Protein AF-A0A396RS96-F1 (afdb_monomer_lite)

Secondary structure (DSSP, 8-state):
--S------SS------SS------SS-EEEEETTEEEEEETTEEEEESS---SS------------PPPP-PPPPPP-PPPPPPHHHHHHHHHHTT--SS--TTPPTT--GGG---SS-HHHHHTT-

Organism: NCBI:txid2078689

Sequence (128 aa):
LGQGQFIEAGQEIHLSSGMKVVLEAGSEITFKVGGSFVKLDPSGVTLVGPSVKINSGGSAGSGSGAAPKLPGDTAVAESDEAGGLLSFRLKEARKGSSPFVELCQKPKGGTPAQCPLADCPCRKASGV

pLDDT: mean 80.33, std 14.04, range [48.0, 98.25]

Radius of gyration: 38.84 Å; chains: 1; bounding box: 86×57×72 Å

Structure (mmCIF, N/CA/C/O backbone):
data_AF-A0A396RS96-F1
#
_entry.id   AF-A0A396RS96-F1
#
loop_
_atom_site.group_PDB
_atom_site.id
_atom_site.type_symbol
_atom_site.label_atom_id
_atom_site.label_alt_id
_atom_site.label_comp_id
_atom_site.label_asym_id
_atom_site.label_entity_id
_atom_site.label_seq_id
_atom_site.pdbx_PDB_ins_code
_atom_site.Cartn_x
_atom_site.Cartn_y
_atom_site.Cartn_z
_atom_site.occupancy
_atom_site.B_iso_or_equiv
_atom_site.auth_seq_id
_atom_site.auth_comp_id
_atom_site.auth_asym_id
_atom_site.auth_atom_id
_atom_site.pdbx_PDB_model_num
ATOM 1 N N . LEU A 1 1 ? 16.685 -13.538 1.413 1.00 51.41 1 LEU A N 1
ATOM 2 C CA . LEU A 1 1 ? 15.304 -13.048 1.630 1.00 51.41 1 LEU A CA 1
ATOM 3 C C . LEU A 1 1 ? 15.396 -11.556 1.925 1.00 51.41 1 LEU A C 1
ATOM 5 O O . LEU A 1 1 ? 16.270 -11.180 2.698 1.00 51.41 1 LEU A O 1
ATOM 9 N N . GLY A 1 2 ? 14.615 -10.720 1.236 1.00 72.12 2 GLY A N 1
ATOM 10 C CA . GLY A 1 2 ? 14.683 -9.260 1.381 1.00 72.12 2 GLY A CA 1
ATOM 11 C C . GLY A 1 2 ? 14.142 -8.805 2.736 1.00 72.12 2 GLY A C 1
ATOM 12 O O . GLY A 1 2 ? 13.126 -9.321 3.186 1.00 72.12 2 GLY A O 1
ATOM 13 N N . GLN A 1 3 ? 14.831 -7.864 3.385 1.00 84.94 3 GLN A N 1
ATOM 14 C CA . GLN A 1 3 ? 14.446 -7.336 4.702 1.00 84.94 3 GLN A CA 1
ATOM 15 C C . GLN A 1 3 ? 13.296 -6.313 4.633 1.00 84.94 3 GLN A C 1
ATOM 17 O O . GLN A 1 3 ? 12.703 -5.997 5.657 1.00 84.94 3 GLN A O 1
ATOM 22 N N . GLY A 1 4 ? 12.965 -5.802 3.442 1.00 87.06 4 GLY A N 1
ATOM 23 C CA . GLY A 1 4 ? 11.872 -4.852 3.249 1.00 87.06 4 GLY A CA 1
ATOM 24 C C . GLY A 1 4 ? 11.728 -4.401 1.797 1.00 87.06 4 GLY A C 1
ATOM 25 O O . GLY A 1 4 ? 12.638 -4.579 0.985 1.00 87.06 4 GLY A O 1
ATOM 26 N N . GLN A 1 5 ? 10.575 -3.810 1.493 1.00 90.94 5 GLN A N 1
ATOM 27 C CA . GLN A 1 5 ? 10.306 -3.093 0.252 1.00 90.94 5 GLN A CA 1
ATOM 28 C C . GLN A 1 5 ? 9.986 -1.643 0.611 1.00 90.94 5 GLN A C 1
ATOM 30 O O . GLN A 1 5 ? 9.067 -1.383 1.384 1.00 90.94 5 GLN A O 1
ATOM 35 N N . PHE A 1 6 ? 10.746 -0.710 0.046 1.00 91.62 6 PHE A N 1
ATOM 36 C CA . PHE A 1 6 ? 10.574 0.722 0.263 1.00 91.62 6 PHE A CA 1
ATOM 37 C C . PHE A 1 6 ? 10.196 1.362 -1.068 1.00 91.62 6 PHE A C 1
ATOM 39 O O . PHE A 1 6 ? 10.860 1.128 -2.077 1.00 91.62 6 PHE A O 1
ATOM 46 N N . ILE A 1 7 ? 9.108 2.128 -1.074 1.00 92.50 7 ILE A N 1
ATOM 47 C CA . ILE A 1 7 ? 8.635 2.860 -2.248 1.00 92.50 7 ILE A CA 1
ATOM 48 C C . ILE A 1 7 ? 8.478 4.319 -1.833 1.00 92.50 7 ILE A C 1
ATOM 50 O O . ILE A 1 7 ? 7.694 4.629 -0.940 1.00 92.50 7 ILE A O 1
ATOM 54 N N . GLU A 1 8 ? 9.219 5.199 -2.494 1.00 92.62 8 GLU A N 1
ATOM 55 C CA . GLU A 1 8 ? 9.113 6.648 -2.354 1.00 92.62 8 GLU A CA 1
ATOM 56 C C . GLU A 1 8 ? 8.747 7.232 -3.720 1.00 92.62 8 GLU A C 1
ATOM 58 O O . GLU A 1 8 ? 9.369 6.899 -4.730 1.00 92.62 8 GLU A O 1
ATOM 63 N N . ALA A 1 9 ? 7.719 8.080 -3.766 1.00 90.88 9 ALA A N 1
ATOM 64 C CA . ALA A 1 9 ? 7.302 8.767 -4.982 1.00 90.88 9 ALA A CA 1
ATOM 65 C C . ALA A 1 9 ? 7.243 10.272 -4.729 1.00 90.88 9 ALA A C 1
ATOM 67 O O . ALA A 1 9 ? 6.689 10.714 -3.728 1.00 90.88 9 ALA A O 1
ATOM 68 N N . GLY A 1 10 ? 7.771 11.062 -5.666 1.00 92.12 10 GLY A N 1
ATOM 69 C CA . GLY A 1 10 ? 7.799 12.521 -5.533 1.00 92.12 10 GLY A CA 1
ATOM 70 C C . GLY A 1 10 ? 6.439 13.204 -5.705 1.00 92.12 10 GLY A C 1
ATOM 71 O O . GLY A 1 10 ? 6.290 14.354 -5.308 1.00 92.12 10 GLY A O 1
ATOM 72 N N . GLN A 1 11 ? 5.458 12.523 -6.305 1.00 90.88 11 GLN A N 1
ATOM 73 C CA . GLN A 1 11 ? 4.127 13.088 -6.560 1.00 90.88 11 GLN A CA 1
ATOM 74 C C . GLN A 1 11 ? 3.016 12.156 -6.079 1.00 90.88 11 GLN A C 1
ATOM 76 O O . GLN A 1 11 ? 2.206 12.548 -5.245 1.00 90.88 11 GLN A O 1
ATOM 81 N N . GLU A 1 12 ? 2.974 10.922 -6.585 1.00 90.75 12 GLU A N 1
ATOM 82 C CA . GLU A 1 12 ? 1.848 10.021 -6.345 1.00 90.75 12 GLU A CA 1
ATOM 83 C C . GLU A 1 12 ? 2.275 8.547 -6.391 1.00 90.75 12 GLU A C 1
ATOM 85 O O . GLU A 1 12 ? 3.078 8.148 -7.234 1.00 90.75 12 GLU A O 1
ATOM 90 N N . ILE A 1 13 ? 1.679 7.730 -5.516 1.00 91.00 13 ILE A N 1
ATOM 91 C CA . ILE A 1 13 ? 1.588 6.274 -5.672 1.00 91.00 13 ILE A CA 1
ATOM 92 C C . ILE A 1 13 ? 0.103 5.939 -5.824 1.00 91.00 13 ILE A C 1
ATOM 94 O O . ILE A 1 13 ? -0.648 6.018 -4.853 1.00 91.00 13 ILE A O 1
ATOM 98 N N . HIS A 1 14 ? -0.326 5.553 -7.026 1.00 91.12 14 HIS A N 1
ATOM 99 C CA . HIS A 1 14 ? -1.704 5.128 -7.270 1.00 91.12 14 HIS A CA 1
ATOM 100 C C . HIS A 1 14 ? -1.806 3.598 -7.268 1.00 91.12 14 HIS A C 1
ATOM 102 O O . HIS A 1 14 ? -1.401 2.936 -8.224 1.00 91.12 14 HIS A O 1
ATOM 108 N N . LEU A 1 15 ? -2.361 3.033 -6.191 1.00 90.62 15 LEU A N 1
ATOM 109 C CA . LEU A 1 15 ? -2.648 1.602 -6.078 1.00 90.62 15 LEU A CA 1
ATOM 110 C C . LEU A 1 15 ? -4.119 1.339 -6.419 1.00 90.62 15 LEU A C 1
ATOM 112 O O . LEU A 1 15 ? -5.010 1.682 -5.645 1.00 90.62 15 LEU A O 1
ATOM 116 N N . SER A 1 16 ? -4.366 0.711 -7.568 1.00 89.12 16 SER A N 1
ATOM 117 C CA . SER A 1 16 ? -5.708 0.372 -8.050 1.00 89.12 16 SER A CA 1
ATOM 118 C C . SER A 1 16 ? -5.790 -1.104 -8.443 1.00 89.12 16 SER A C 1
ATOM 120 O O . SER A 1 16 ? -4.821 -1.680 -8.935 1.00 89.12 16 SER A O 1
ATOM 122 N N . SER A 1 17 ? -6.948 -1.723 -8.208 1.00 89.19 17 SER A N 1
ATOM 123 C CA . SER A 1 17 ? -7.250 -3.109 -8.579 1.00 89.19 17 SER A CA 1
ATOM 124 C C . SER A 1 17 ? -8.632 -3.175 -9.207 1.00 89.19 17 SER A C 1
ATOM 126 O O . SER A 1 17 ? -9.567 -2.548 -8.715 1.00 89.19 17 SER A O 1
ATOM 128 N N . GLY A 1 18 ? -8.775 -3.973 -10.267 1.00 89.06 18 GLY A N 1
ATOM 129 C CA . GLY A 1 18 ? -10.059 -4.154 -10.945 1.00 89.06 18 GLY A CA 1
ATOM 130 C C . GLY A 1 18 ? -11.111 -4.888 -10.105 1.00 89.06 18 GLY A C 1
ATOM 131 O O . GLY A 1 18 ? -12.296 -4.763 -10.391 1.00 89.06 18 GLY A O 1
ATOM 132 N N . MET A 1 19 ? -10.704 -5.648 -9.078 1.00 93.88 19 MET A N 1
ATOM 133 C CA . MET A 1 19 ? -11.633 -6.435 -8.251 1.00 93.88 19 MET A CA 1
ATOM 134 C C . MET A 1 19 ? -11.412 -6.272 -6.748 1.00 93.88 19 MET A C 1
ATOM 136 O O . MET A 1 19 ? -12.348 -5.957 -6.018 1.00 93.88 19 MET A O 1
ATOM 140 N N . LYS A 1 20 ? -10.200 -6.543 -6.253 1.00 93.69 20 LYS A N 1
ATOM 141 C CA . LYS A 1 20 ? -9.916 -6.579 -4.812 1.00 93.69 20 LYS A CA 1
ATOM 142 C C . LYS A 1 20 ? -8.476 -6.175 -4.525 1.00 93.69 20 LYS A C 1
ATOM 144 O O . LYS A 1 20 ? -7.564 -6.576 -5.247 1.00 93.69 20 LYS A O 1
ATOM 149 N N . VAL A 1 21 ? -8.281 -5.440 -3.436 1.00 94.12 21 VAL A N 1
ATOM 150 C CA . VAL A 1 21 ? -6.983 -5.251 -2.775 1.00 94.12 21 VAL A CA 1
ATOM 151 C C . VAL A 1 21 ? -7.095 -5.855 -1.378 1.00 94.12 21 VAL A C 1
ATOM 153 O O . VAL A 1 21 ? -8.097 -5.650 -0.696 1.00 94.12 21 VAL A O 1
ATOM 156 N N . VAL A 1 22 ? -6.092 -6.629 -0.968 1.00 94.94 22 VAL A N 1
ATOM 157 C CA . VAL A 1 22 ? -5.973 -7.178 0.389 1.00 94.94 22 VAL A CA 1
ATOM 158 C C . VAL A 1 22 ? -4.603 -6.781 0.917 1.00 94.94 22 VAL A C 1
ATOM 160 O O . VAL A 1 22 ? -3.600 -7.051 0.261 1.00 94.94 22 VAL A O 1
ATOM 163 N N . LEU A 1 23 ? -4.576 -6.119 2.072 1.00 94.69 23 LEU A N 1
ATOM 164 C CA . LEU A 1 23 ? -3.360 -5.714 2.772 1.00 94.69 23 LEU A CA 1
ATOM 165 C C . LEU A 1 23 ? -3.351 -6.424 4.125 1.00 94.69 23 LEU A C 1
ATOM 167 O O . LEU A 1 23 ? -4.219 -6.163 4.951 1.00 94.69 23 LEU A O 1
ATOM 171 N N . GLU A 1 24 ? -2.384 -7.314 4.329 1.00 94.38 24 GLU A N 1
ATOM 172 C CA . GLU A 1 24 ? -2.203 -8.075 5.569 1.00 94.38 24 GLU A CA 1
ATOM 173 C C . GLU A 1 24 ? -0.853 -7.708 6.186 1.00 94.38 24 GLU A C 1
ATOM 175 O O . GLU A 1 24 ? 0.159 -7.647 5.482 1.00 94.38 24 GLU A O 1
ATOM 180 N N . ALA A 1 25 ? -0.824 -7.501 7.500 1.00 94.44 25 ALA A N 1
ATOM 181 C CA . ALA A 1 25 ? 0.411 -7.303 8.248 1.00 94.44 25 ALA A CA 1
ATOM 182 C C . ALA A 1 25 ? 0.368 -8.096 9.554 1.00 94.44 25 ALA A C 1
ATOM 184 O O . ALA A 1 25 ? -0.674 -8.207 10.192 1.00 94.44 25 ALA A O 1
ATOM 185 N N . GLY A 1 26 ? 1.519 -8.638 9.960 1.00 93.69 26 GLY A N 1
ATOM 186 C CA . GLY A 1 26 ? 1.619 -9.423 11.194 1.00 93.69 26 GLY A CA 1
ATOM 187 C C . GLY A 1 26 ? 1.638 -8.582 12.473 1.00 93.69 26 GLY A C 1
ATOM 188 O O . GLY A 1 26 ? 1.319 -9.100 13.538 1.00 93.69 26 GLY A O 1
ATOM 189 N N . SER A 1 27 ? 2.027 -7.308 12.385 1.00 95.75 27 SER A N 1
ATOM 190 C CA . SER A 1 27 ? 2.191 -6.427 13.547 1.00 95.75 27 SER A CA 1
ATOM 191 C C . SER A 1 27 ? 1.349 -5.162 13.457 1.00 95.75 27 SER A C 1
ATOM 193 O O . SER A 1 27 ? 0.593 -4.879 14.379 1.00 95.75 27 SER A O 1
ATOM 195 N N . GLU A 1 28 ? 1.485 -4.387 12.381 1.00 97.38 28 GLU A N 1
ATOM 196 C CA . GLU A 1 28 ? 0.819 -3.092 12.262 1.00 97.38 28 GLU A CA 1
ATOM 197 C C . GLU A 1 28 ? 0.598 -2.691 10.797 1.00 97.38 28 GLU A C 1
ATOM 199 O O . GLU A 1 28 ? 1.459 -2.922 9.944 1.00 97.38 28 GLU A O 1
ATOM 204 N N . ILE A 1 29 ? -0.531 -2.034 10.520 1.00 97.56 29 ILE A N 1
ATOM 205 C CA . ILE A 1 29 ? -0.757 -1.245 9.301 1.00 97.56 29 ILE A CA 1
ATOM 206 C C . ILE A 1 29 ? -1.020 0.201 9.720 1.00 97.56 29 ILE A C 1
ATOM 208 O O . ILE A 1 29 ? -1.939 0.458 10.495 1.00 97.56 29 ILE A O 1
ATOM 212 N N . THR A 1 30 ? -0.265 1.151 9.165 1.00 97.06 30 THR A N 1
ATOM 213 C CA . THR A 1 30 ? -0.430 2.582 9.452 1.00 97.06 30 THR A CA 1
ATOM 214 C C . THR A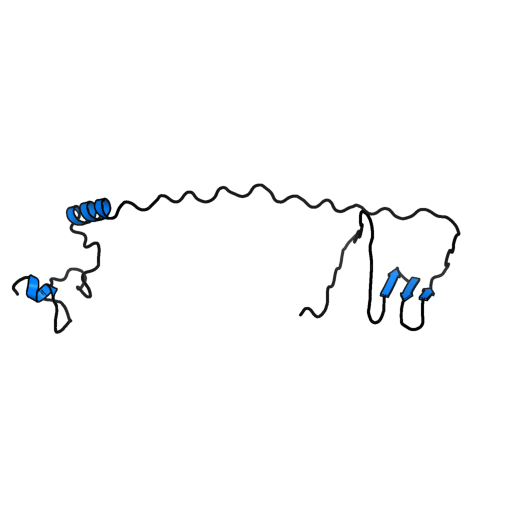 1 30 ? -0.554 3.391 8.162 1.00 97.06 30 THR A C 1
ATOM 216 O O . THR A 1 30 ? 0.321 3.346 7.301 1.00 97.06 30 THR A O 1
ATOM 219 N N . PHE A 1 31 ? -1.615 4.193 8.058 1.00 96.56 31 PHE A N 1
ATOM 220 C CA . PHE A 1 31 ? -1.816 5.200 7.014 1.00 96.56 31 PHE A CA 1
ATOM 221 C C . PHE A 1 31 ? -1.699 6.586 7.644 1.00 96.56 31 PHE A C 1
ATOM 223 O O . PHE A 1 31 ? -2.493 6.926 8.520 1.00 96.56 31 PHE A O 1
ATOM 230 N N . LYS A 1 32 ? -0.729 7.402 7.222 1.00 96.06 32 LYS A N 1
ATOM 231 C CA . LYS A 1 32 ? -0.465 8.721 7.818 1.00 96.06 32 LYS A CA 1
ATOM 232 C C . LYS A 1 32 ? -0.440 9.817 6.761 1.00 96.06 32 LYS A C 1
ATOM 234 O O . LYS A 1 32 ? 0.220 9.673 5.738 1.00 96.06 32 LYS A O 1
ATOM 239 N N . VAL A 1 33 ? -1.104 10.936 7.051 1.00 94.62 33 VAL A N 1
ATOM 240 C CA . VAL A 1 33 ? -1.089 12.156 6.232 1.00 94.62 33 VAL A CA 1
ATOM 241 C C . VAL A 1 33 ? -1.003 13.367 7.159 1.00 94.62 33 VAL A C 1
ATOM 243 O O . VAL A 1 33 ? -1.919 13.640 7.937 1.00 94.62 33 VAL A O 1
ATOM 246 N N . GLY A 1 34 ? 0.112 14.100 7.100 1.00 94.19 34 GLY A N 1
ATOM 247 C CA . GLY A 1 34 ? 0.371 15.216 8.012 1.00 94.19 34 GLY A CA 1
ATOM 248 C C . GLY A 1 34 ? 0.249 14.796 9.486 1.00 94.19 34 GLY A C 1
ATOM 249 O O . GLY A 1 34 ? 0.910 13.854 9.927 1.00 94.19 34 GLY A O 1
ATOM 250 N N . GLY A 1 35 ? -0.607 15.496 10.239 1.00 94.44 35 GLY A N 1
ATOM 251 C CA . GLY A 1 35 ? -0.915 15.200 11.645 1.00 94.44 35 GLY A CA 1
ATOM 252 C C . GLY A 1 35 ? -2.040 14.179 11.875 1.00 94.44 35 GLY A C 1
ATOM 253 O O . GLY A 1 35 ? -2.380 13.928 13.026 1.00 94.44 35 GLY A O 1
ATOM 254 N N . SER A 1 36 ? -2.633 13.614 10.817 1.00 97.62 36 SER A N 1
ATOM 255 C CA . SER A 1 36 ? -3.713 12.620 10.920 1.00 97.62 36 SER A CA 1
ATOM 256 C C . SER A 1 36 ? -3.216 11.222 10.553 1.00 97.62 36 SER A C 1
ATOM 258 O O . SER A 1 36 ? -2.347 11.078 9.689 1.00 97.62 36 SER A O 1
ATOM 260 N N . PHE A 1 37 ? -3.765 10.186 11.187 1.00 97.50 37 PHE A N 1
ATOM 261 C CA . PHE A 1 37 ? -3.434 8.800 10.862 1.00 97.50 37 PHE A CA 1
ATOM 262 C C . PHE A 1 37 ? -4.548 7.802 11.200 1.00 97.50 37 PHE A C 1
ATOM 264 O O . PHE A 1 37 ? -5.394 8.039 12.065 1.00 97.50 37 PHE A O 1
ATOM 271 N N . VAL A 1 38 ? -4.490 6.658 10.522 1.00 97.69 38 VAL A N 1
ATOM 272 C CA . VAL A 1 38 ? -5.237 5.436 10.826 1.00 97.69 38 VAL A CA 1
ATOM 273 C C . VAL A 1 38 ? -4.226 4.339 11.113 1.00 97.69 38 VAL A C 1
ATOM 275 O O . VAL A 1 38 ? -3.294 4.157 10.332 1.00 97.69 38 VAL A O 1
ATOM 278 N N . LYS A 1 39 ? -4.399 3.620 12.218 1.00 97.94 39 LYS A N 1
ATOM 279 C CA . LYS A 1 39 ? -3.474 2.572 12.655 1.00 97.94 3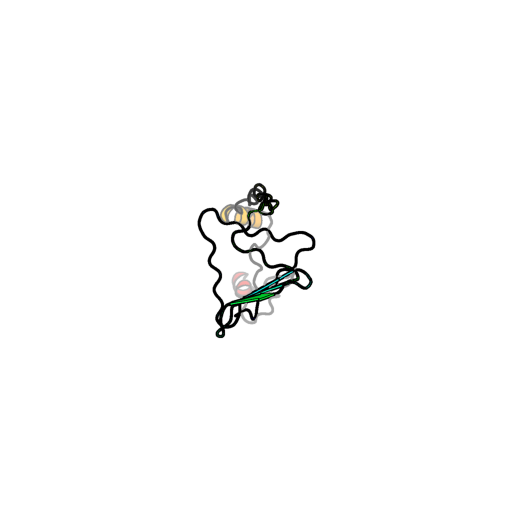9 LYS A CA 1
ATOM 280 C C . LYS A 1 39 ? -4.236 1.326 13.076 1.00 97.94 39 LYS A C 1
ATOM 282 O O . LYS A 1 39 ? -5.213 1.436 13.813 1.00 97.94 39 LYS A O 1
ATOM 287 N N . LEU A 1 40 ? -3.798 0.174 12.584 1.00 98.25 40 LEU A N 1
ATOM 288 C CA . LEU A 1 40 ? -4.339 -1.142 12.891 1.00 98.25 40 LEU A CA 1
ATOM 289 C C . LEU A 1 40 ? -3.230 -1.968 13.525 1.00 98.25 40 LEU A C 1
ATOM 291 O O . LEU A 1 40 ? -2.182 -2.141 12.911 1.00 98.25 40 LEU A O 1
ATOM 295 N N . ASP A 1 41 ? -3.466 -2.470 14.728 1.00 97.31 41 ASP A N 1
ATOM 296 C CA . ASP A 1 41 ? -2.526 -3.289 15.495 1.00 97.31 41 ASP A CA 1
ATOM 297 C C . ASP A 1 41 ? -3.310 -4.281 16.389 1.00 97.31 41 ASP A C 1
ATOM 299 O O . ASP A 1 41 ? -4.546 -4.286 16.354 1.00 97.31 41 ASP A O 1
ATOM 303 N N . PRO A 1 42 ? -2.654 -5.126 17.211 1.00 97.12 42 PRO A N 1
ATOM 304 C CA . PRO A 1 42 ? -3.356 -6.073 18.080 1.00 97.12 42 PRO A CA 1
ATOM 305 C C . PRO A 1 42 ? -4.302 -5.443 19.116 1.00 97.12 42 PRO A C 1
ATOM 307 O O . PRO A 1 42 ? -5.134 -6.153 19.675 1.00 97.12 42 PRO A O 1
ATOM 310 N N . SER A 1 43 ? -4.189 -4.141 19.400 1.00 96.25 43 SER A N 1
ATOM 311 C CA . SER A 1 43 ? -5.108 -3.409 20.283 1.00 96.25 43 SER A CA 1
ATOM 312 C C . SER A 1 43 ? -6.381 -2.930 19.575 1.00 96.25 43 SER A C 1
ATOM 314 O O . SER A 1 43 ? -7.355 -2.589 20.247 1.00 96.25 43 SER A O 1
ATOM 316 N N . GLY A 1 44 ? -6.411 -2.945 18.238 1.00 96.50 44 GLY A N 1
ATOM 317 C CA . GLY A 1 44 ? -7.583 -2.619 17.428 1.00 96.50 44 GLY A CA 1
ATOM 318 C C . GLY A 1 44 ? -7.309 -1.547 16.373 1.00 96.50 44 GLY A C 1
ATOM 319 O O . GLY A 1 44 ? -6.246 -1.512 15.755 1.00 96.50 44 GLY A O 1
ATOM 320 N N . VAL A 1 45 ? -8.305 -0.684 16.137 1.00 97.69 45 VAL A N 1
ATOM 321 C CA . VAL A 1 45 ? -8.252 0.393 15.135 1.00 97.69 45 VAL A CA 1
ATOM 322 C C . VAL A 1 45 ? -8.196 1.749 15.833 1.00 97.69 45 VAL A C 1
ATOM 324 O O . VAL A 1 45 ? -9.108 2.114 16.570 1.00 97.69 45 VAL A O 1
ATOM 327 N N . THR A 1 46 ? -7.147 2.519 15.557 1.00 97.50 46 THR A N 1
ATOM 328 C CA . THR A 1 46 ? -6.961 3.889 16.051 1.00 97.50 46 THR A CA 1
ATOM 329 C C . THR A 1 46 ? -7.150 4.894 14.914 1.00 97.50 46 THR A C 1
ATOM 331 O O . THR A 1 46 ? -6.551 4.749 13.849 1.00 97.50 46 THR A O 1
ATOM 334 N N . LEU A 1 47 ? -7.956 5.933 15.153 1.00 97.12 47 LEU A N 1
ATOM 335 C CA . LEU A 1 47 ? -8.268 7.010 14.207 1.00 97.12 47 LEU A CA 1
ATOM 336 C C . LEU A 1 47 ? -7.945 8.360 14.862 1.00 97.12 47 LEU A C 1
ATOM 338 O O . LEU A 1 47 ? -8.577 8.721 15.853 1.00 97.12 47 LEU A O 1
ATOM 342 N N . VAL A 1 48 ? -6.983 9.114 14.323 1.00 96.69 48 VAL A N 1
ATOM 343 C CA . VAL A 1 48 ? -6.571 10.421 14.869 1.00 96.69 48 VAL A CA 1
ATOM 344 C C . VAL A 1 48 ? -6.546 11.481 13.772 1.00 96.69 48 VAL A C 1
ATOM 346 O O . VAL A 1 48 ? -5.956 11.276 12.714 1.00 96.69 48 VAL A O 1
ATOM 349 N N . GLY A 1 49 ? -7.149 12.638 14.048 1.00 96.44 49 GLY A N 1
ATOM 350 C CA . GLY A 1 49 ? -7.096 13.834 13.206 1.00 96.44 49 GLY A CA 1
ATOM 351 C C . GLY A 1 49 ? -7.964 14.968 13.774 1.00 96.44 49 GLY A C 1
ATOM 352 O O . GLY A 1 49 ? -8.797 14.706 14.642 1.00 96.44 49 GLY A O 1
ATOM 353 N N . PRO A 1 50 ? -7.815 16.222 13.299 1.00 95.06 50 PRO A N 1
ATOM 354 C CA . PRO A 1 50 ? -8.611 17.367 13.771 1.00 95.06 50 PRO A CA 1
ATOM 355 C C . PRO A 1 50 ? -10.126 17.185 13.605 1.00 95.06 50 PRO A C 1
ATOM 357 O O . PRO A 1 50 ? -10.924 17.784 14.321 1.00 95.06 50 PRO A O 1
ATOM 360 N N . SER A 1 51 ? -10.543 16.380 12.628 1.00 92.56 51 SER A N 1
ATOM 361 C CA . SER A 1 51 ? -11.933 15.985 12.417 1.00 92.56 51 SER A CA 1
ATOM 362 C C . SER A 1 51 ? -11.971 14.606 11.768 1.00 92.56 51 SER A C 1
ATOM 364 O O . SER A 1 51 ? -11.308 14.385 10.756 1.00 92.56 51 SER A O 1
ATOM 366 N N . VAL A 1 52 ? -12.770 13.693 12.323 1.00 93.50 52 VAL A N 1
ATOM 367 C CA . VAL A 1 52 ? -12.998 12.349 11.772 1.00 93.50 52 VAL A CA 1
ATOM 368 C C . VAL A 1 52 ? -14.451 12.267 11.317 1.00 93.50 52 VAL A C 1
ATOM 370 O O . VAL A 1 52 ? -15.369 12.378 12.126 1.00 93.50 52 VAL A O 1
ATOM 373 N N . LYS A 1 53 ? -14.666 12.113 10.008 1.00 90.56 53 LYS A N 1
ATOM 374 C CA . LYS A 1 53 ? -16.003 12.032 9.406 1.00 90.56 53 LYS A CA 1
ATOM 375 C C . LYS A 1 53 ? -16.387 10.572 9.199 1.00 90.56 53 LYS A C 1
ATOM 377 O O . LYS A 1 53 ? -15.727 9.873 8.436 1.00 90.56 53 LYS A O 1
ATOM 382 N N . ILE A 1 54 ? -17.461 10.127 9.846 1.00 93.19 54 ILE A N 1
ATOM 383 C CA . ILE A 1 54 ? -17.992 8.763 9.727 1.00 93.19 54 ILE A CA 1
ATOM 384 C C . ILE A 1 54 ? -19.391 8.862 9.120 1.00 93.19 54 ILE A C 1
ATOM 386 O O . ILE A 1 54 ? -20.256 9.541 9.669 1.00 93.19 54 ILE A O 1
ATOM 390 N N . ASN A 1 55 ? -19.602 8.221 7.966 1.00 88.19 55 ASN A N 1
ATOM 391 C CA . ASN A 1 55 ? -20.868 8.248 7.216 1.00 88.19 55 ASN A CA 1
ATOM 392 C C . ASN A 1 55 ? -21.389 9.668 6.898 1.00 88.19 55 ASN A C 1
ATOM 394 O O . ASN A 1 55 ? -22.593 9.895 6.839 1.00 88.19 55 ASN A O 1
ATOM 398 N N . SER A 1 56 ? -20.489 10.639 6.701 1.00 90.50 56 SER A N 1
ATOM 399 C CA . SER A 1 56 ? -20.836 12.068 6.562 1.00 90.50 56 SER A CA 1
ATOM 400 C C . SER A 1 56 ? -20.786 12.605 5.118 1.00 90.50 56 SER A C 1
ATOM 402 O O . SER A 1 56 ? -20.661 13.813 4.921 1.00 90.50 56 SER A O 1
ATOM 404 N N . GLY A 1 57 ? -20.850 11.731 4.107 1.00 84.81 57 GLY A N 1
ATOM 405 C CA . GLY A 1 57 ? -20.724 12.101 2.687 1.00 84.81 57 GLY A CA 1
ATOM 406 C C . GLY A 1 57 ? -19.309 12.540 2.262 1.00 84.81 57 GLY A C 1
ATOM 407 O O . GLY A 1 57 ? -18.358 12.448 3.038 1.00 84.81 57 GLY A O 1
ATOM 408 N N . GLY A 1 58 ? -19.169 13.007 1.013 1.00 84.94 58 GLY A N 1
ATOM 409 C CA . GLY A 1 58 ? -17.907 13.474 0.413 1.00 84.94 58 GLY A CA 1
ATOM 410 C C . GLY A 1 58 ? -17.631 12.881 -0.976 1.00 84.94 58 GLY A C 1
ATOM 411 O O . GLY A 1 58 ? -18.383 12.036 -1.456 1.00 84.94 58 GLY A O 1
ATOM 412 N N . SER A 1 59 ? -16.546 13.325 -1.616 1.00 85.31 59 SER A N 1
ATOM 413 C CA . SER A 1 59 ? -16.024 12.760 -2.868 1.00 85.31 59 SER A CA 1
ATOM 414 C C . SER A 1 59 ? -14.647 12.142 -2.632 1.00 85.31 59 SER A C 1
ATOM 416 O O . SER A 1 59 ? -13.795 12.763 -1.993 1.00 85.31 59 SER A O 1
ATOM 418 N N . ALA A 1 60 ? -14.420 10.935 -3.151 1.00 83.94 60 ALA A N 1
ATOM 419 C CA . ALA A 1 60 ? -13.100 10.314 -3.131 1.00 83.94 60 ALA A CA 1
ATOM 420 C C . ALA A 1 60 ? -12.118 11.090 -4.027 1.00 83.94 60 ALA A C 1
ATOM 422 O O . ALA A 1 60 ? -12.523 11.710 -5.012 1.00 83.94 60 ALA A O 1
ATOM 423 N N . GLY A 1 61 ? -10.828 11.040 -3.692 1.00 85.44 61 GLY A N 1
ATOM 424 C CA . GLY A 1 61 ? -9.778 11.475 -4.612 1.00 85.44 61 GLY A CA 1
ATOM 425 C C . GLY A 1 61 ? -9.687 10.540 -5.823 1.00 85.44 61 GLY A C 1
ATOM 426 O O . GLY A 1 61 ? -10.030 9.362 -5.729 1.00 85.44 61 GLY A O 1
ATOM 427 N N . SER A 1 62 ? -9.218 11.063 -6.954 1.00 86.62 62 SER A N 1
ATOM 428 C CA . SER A 1 62 ? -8.920 10.288 -8.163 1.00 86.62 62 SER A CA 1
ATOM 429 C C . SER A 1 62 ? -7.413 10.194 -8.362 1.00 86.62 62 SER A C 1
ATOM 431 O O . SER A 1 62 ? -6.740 11.223 -8.285 1.00 86.62 62 SER A O 1
ATOM 433 N N . GLY A 1 63 ? -6.901 8.999 -8.654 1.00 86.62 63 GLY A N 1
ATOM 434 C CA . GLY A 1 63 ? -5.499 8.823 -9.023 1.00 86.62 63 GLY A CA 1
ATOM 435 C C . GLY A 1 63 ? -5.265 8.857 -10.531 1.00 86.62 63 GLY A C 1
ATOM 436 O O . GLY A 1 63 ? -6.180 8.597 -11.315 1.00 86.62 63 GLY A O 1
ATOM 437 N N . SER A 1 64 ? -4.033 9.161 -10.942 1.00 87.38 64 SER A N 1
ATOM 438 C CA . SER A 1 64 ? -3.652 9.334 -12.360 1.00 87.38 64 SER A CA 1
ATOM 439 C C . SER A 1 64 ? -3.764 8.061 -13.214 1.00 87.38 64 SER A C 1
ATOM 441 O O . SER A 1 64 ? -3.936 8.134 -14.429 1.00 87.38 64 SER A O 1
ATOM 443 N N . GLY A 1 65 ? -3.719 6.889 -12.580 1.00 83.44 65 GLY A N 1
ATOM 444 C CA . GLY A 1 65 ? -3.703 5.596 -13.273 1.00 83.44 65 GLY A CA 1
ATOM 445 C C . GLY A 1 65 ? -2.304 5.217 -13.760 1.00 83.44 65 GLY A C 1
ATOM 446 O O . GLY A 1 65 ? -1.472 6.066 -14.064 1.00 83.44 65 GLY A O 1
ATOM 447 N N . ALA A 1 66 ? -2.023 3.916 -13.827 1.00 80.69 66 ALA A N 1
ATOM 448 C CA . ALA A 1 66 ? -0.772 3.448 -14.408 1.00 80.69 66 ALA A CA 1
ATOM 449 C C . ALA A 1 66 ? -0.871 3.476 -15.942 1.00 80.69 66 ALA A C 1
ATOM 451 O O . ALA A 1 66 ? -1.720 2.800 -16.519 1.00 80.69 66 ALA A O 1
ATOM 452 N N . ALA A 1 67 ? 0.028 4.213 -16.595 1.00 78.38 67 ALA A N 1
ATOM 453 C CA . ALA A 1 67 ? 0.189 4.230 -18.051 1.00 78.38 67 ALA A CA 1
ATOM 454 C C . ALA A 1 67 ? 1.639 3.874 -18.441 1.00 78.38 67 ALA A C 1
ATOM 456 O O . ALA A 1 67 ? 2.373 4.721 -18.957 1.00 78.38 67 ALA A O 1
ATOM 457 N N . PRO A 1 68 ? 2.108 2.646 -18.139 1.00 79.06 68 PRO A N 1
ATOM 458 C CA . PRO A 1 68 ? 3.464 2.242 -18.475 1.00 79.06 68 PRO A CA 1
ATOM 459 C C . PRO A 1 68 ? 3.651 2.207 -19.994 1.00 79.06 68 PRO A C 1
ATOM 461 O O . PRO A 1 68 ? 2.790 1.734 -20.737 1.00 79.06 68 PRO A O 1
ATOM 464 N N . LYS A 1 69 ? 4.808 2.685 -20.460 1.00 84.00 69 LYS A N 1
ATOM 465 C CA . LYS A 1 69 ? 5.190 2.543 -21.864 1.00 84.00 69 LYS A CA 1
ATOM 466 C C . LYS A 1 69 ? 5.434 1.064 -22.156 1.00 84.00 69 LYS A C 1
ATOM 468 O O . LYS A 1 69 ? 6.190 0.411 -21.438 1.00 84.00 69 LYS A O 1
ATOM 473 N N . LEU A 1 70 ? 4.805 0.552 -23.209 1.00 82.62 70 LEU A N 1
ATOM 474 C CA . LEU A 1 70 ? 5.055 -0.809 -23.671 1.00 82.62 70 LEU A CA 1
ATOM 475 C C . LEU A 1 70 ? 6.522 -0.956 -24.112 1.00 82.62 70 LEU A C 1
ATOM 477 O O . LEU A 1 70 ? 7.089 0.007 -24.648 1.00 82.62 70 LEU A O 1
ATOM 481 N N . PRO A 1 71 ? 7.146 -2.130 -23.900 1.00 84.50 71 PRO A N 1
ATOM 482 C CA . PRO A 1 71 ? 8.424 -2.422 -24.532 1.00 84.50 71 PRO A CA 1
ATOM 483 C C . PRO A 1 71 ? 8.274 -2.273 -26.051 1.00 84.50 71 PRO A C 1
ATOM 485 O O . PRO A 1 71 ? 7.240 -2.628 -26.617 1.00 84.50 71 PRO A O 1
ATOM 488 N N . GLY A 1 72 ? 9.284 -1.685 -26.691 1.00 86.25 72 GLY A N 1
ATOM 489 C CA . GLY A 1 72 ? 9.325 -1.588 -28.148 1.00 86.25 72 GLY A CA 1
ATOM 490 C C . GLY A 1 72 ? 9.582 -2.947 -28.797 1.00 86.25 72 GLY A C 1
ATOM 491 O O . GLY A 1 72 ? 9.861 -3.931 -28.108 1.00 86.25 72 GLY A O 1
ATOM 492 N N . ASP A 1 73 ? 9.531 -2.977 -30.126 1.00 86.06 73 ASP A N 1
ATOM 493 C CA . ASP A 1 73 ? 9.879 -4.172 -30.889 1.00 86.06 73 ASP A CA 1
ATOM 494 C C . ASP A 1 73 ? 11.320 -4.603 -30.595 1.00 86.06 73 ASP A C 1
ATOM 496 O O . ASP A 1 73 ? 12.244 -3.786 -30.518 1.00 86.06 73 ASP A O 1
ATOM 500 N N . THR A 1 74 ? 11.516 -5.907 -30.420 1.00 82.06 74 THR A N 1
ATOM 501 C CA . THR A 1 74 ? 12.852 -6.482 -30.281 1.00 82.06 74 THR A CA 1
ATOM 502 C C . THR A 1 74 ? 13.605 -6.356 -31.597 1.00 82.06 74 THR A C 1
ATOM 504 O O . THR A 1 74 ? 13.037 -6.605 -32.663 1.00 82.06 74 THR A O 1
ATOM 507 N N . ALA A 1 75 ? 14.898 -6.037 -31.528 1.00 83.31 75 ALA A N 1
ATOM 508 C CA . ALA A 1 75 ? 15.763 -6.127 -32.697 1.00 83.31 75 ALA A CA 1
ATOM 509 C C . ALA A 1 75 ? 15.740 -7.557 -33.265 1.00 83.31 75 ALA A C 1
ATOM 511 O O . ALA A 1 75 ? 15.659 -8.535 -32.515 1.00 83.31 75 ALA A O 1
ATOM 512 N N . VAL A 1 76 ? 15.807 -7.670 -34.593 1.00 80.38 76 VAL A N 1
ATOM 513 C CA . VAL A 1 76 ? 15.983 -8.961 -35.267 1.00 80.38 76 VAL A CA 1
ATOM 514 C C . VAL A 1 76 ? 17.293 -9.567 -34.768 1.00 80.38 76 VAL A C 1
ATOM 516 O O . VAL A 1 76 ? 18.292 -8.856 -34.656 1.00 80.38 76 VAL A O 1
ATOM 519 N N . ALA A 1 77 ? 17.278 -10.862 -34.444 1.00 77.94 77 ALA A N 1
ATOM 520 C CA . ALA A 1 77 ? 18.497 -11.576 -34.089 1.00 77.94 77 ALA A CA 1
ATOM 521 C C . ALA A 1 77 ? 19.554 -11.369 -35.185 1.00 77.94 77 ALA A C 1
ATOM 523 O O . ALA A 1 77 ? 19.218 -11.397 -36.375 1.00 77.94 77 ALA A O 1
ATOM 524 N N . GLU A 1 78 ? 20.813 -11.155 -34.793 1.00 74.62 78 GLU A N 1
ATOM 525 C CA . GLU A 1 78 ? 21.906 -11.105 -35.762 1.00 74.62 78 GLU A CA 1
ATOM 526 C C . GLU A 1 78 ? 21.863 -12.368 -36.621 1.00 74.62 78 GLU A C 1
ATOM 528 O O . GLU A 1 78 ? 21.788 -13.496 -36.126 1.00 74.62 78 GLU A O 1
ATOM 533 N N . SER A 1 79 ? 21.831 -12.153 -37.933 1.00 75.12 79 SER A N 1
ATOM 534 C CA . SER A 1 79 ? 21.925 -13.234 -38.899 1.00 75.12 79 SER A CA 1
ATOM 535 C C . SER A 1 79 ? 23.393 -13.620 -38.980 1.00 75.12 79 SER A C 1
ATOM 537 O O . SER A 1 79 ? 24.176 -12.896 -39.587 1.00 75.12 79 SER A O 1
ATOM 539 N N . ASP A 1 80 ? 23.764 -14.7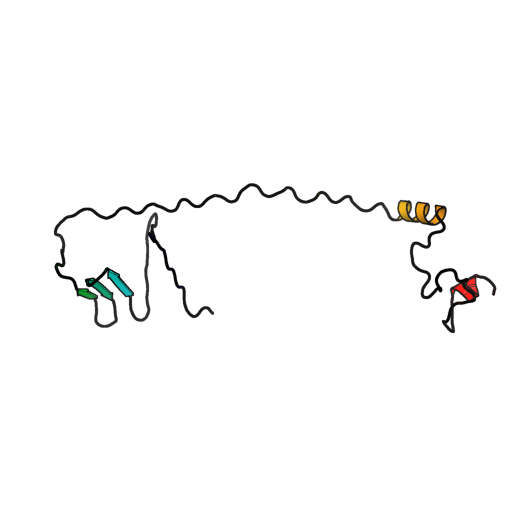17 -38.327 1.00 74.94 80 ASP A N 1
ATOM 540 C CA . ASP A 1 80 ? 25.096 -15.292 -38.489 1.00 74.94 80 ASP A CA 1
ATOM 541 C C . ASP A 1 80 ? 25.120 -16.184 -39.735 1.00 74.94 80 ASP A C 1
ATOM 543 O O . ASP A 1 80 ? 24.167 -16.917 -40.030 1.00 74.94 80 ASP A O 1
ATOM 547 N N . GLU A 1 81 ? 26.213 -16.116 -40.485 1.00 77.56 81 GLU A N 1
ATOM 548 C CA . GLU A 1 81 ? 26.418 -16.993 -41.628 1.00 77.56 81 GLU A CA 1
ATOM 549 C C . GLU A 1 81 ? 26.969 -18.326 -41.125 1.00 77.56 81 GLU A C 1
ATOM 551 O O . GLU A 1 81 ? 27.975 -18.383 -40.415 1.00 77.56 81 GLU A O 1
ATOM 556 N N . ALA A 1 82 ? 26.341 -19.435 -41.524 1.00 71.25 82 ALA A N 1
ATOM 557 C CA . ALA A 1 82 ? 26.900 -20.749 -41.248 1.00 71.25 82 ALA A CA 1
ATOM 558 C C . ALA A 1 82 ? 28.338 -20.816 -41.791 1.00 71.25 82 ALA A C 1
ATOM 560 O O . ALA A 1 82 ? 28.576 -20.618 -42.985 1.00 71.25 82 ALA A O 1
ATOM 561 N N . GLY A 1 83 ? 29.301 -21.109 -40.911 1.00 69.88 83 GLY A N 1
ATOM 562 C CA . GLY A 1 83 ? 30.698 -21.264 -41.303 1.00 69.88 83 GLY A CA 1
ATOM 563 C C . GLY A 1 83 ? 30.844 -22.254 -42.464 1.00 69.88 83 GLY A C 1
ATOM 564 O O . GLY A 1 83 ? 30.169 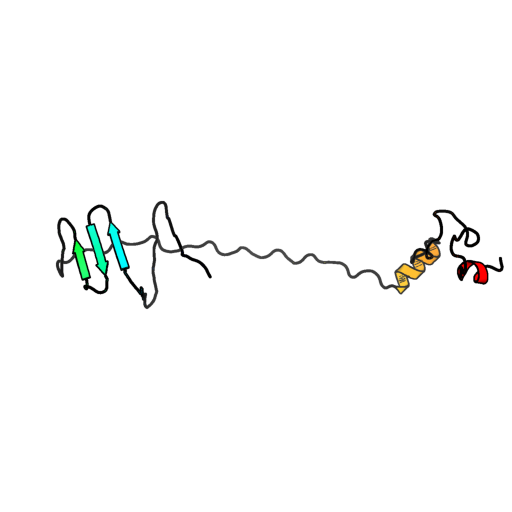-23.282 -42.517 1.00 69.88 83 GLY A O 1
ATOM 565 N N . GLY A 1 84 ? 31.726 -21.942 -43.419 1.00 71.38 84 GLY A N 1
ATOM 566 C CA . GLY A 1 84 ? 31.908 -22.769 -44.614 1.00 71.38 84 GLY A CA 1
ATOM 567 C C . GLY A 1 84 ? 32.219 -24.234 -44.282 1.00 71.38 84 GLY A C 1
ATOM 568 O O . GLY A 1 84 ? 32.991 -24.519 -43.364 1.00 71.38 84 GLY A O 1
ATOM 569 N N . LEU A 1 85 ? 31.647 -25.162 -45.061 1.00 69.31 85 LEU A N 1
ATOM 570 C CA . LEU A 1 85 ? 31.875 -26.603 -44.912 1.00 69.31 85 LEU A CA 1
ATOM 571 C C . LEU A 1 85 ? 33.379 -26.906 -44.816 1.00 69.31 85 LEU A C 1
ATOM 573 O O . LEU A 1 85 ? 34.171 -26.440 -45.641 1.00 69.31 85 LEU A O 1
ATOM 577 N N . LEU A 1 86 ? 33.763 -27.744 -43.846 1.00 68.06 86 LEU A N 1
ATOM 578 C CA . LEU A 1 86 ? 35.151 -28.169 -43.597 1.00 68.06 86 LEU A CA 1
ATOM 579 C C . LEU A 1 86 ? 35.885 -28.601 -44.877 1.00 68.06 86 LEU A C 1
ATOM 581 O O . LEU A 1 86 ? 37.069 -28.321 -45.045 1.00 68.06 86 LEU A O 1
ATOM 585 N N . SER A 1 87 ? 35.177 -29.235 -45.814 1.00 67.06 87 SER A N 1
ATOM 586 C CA . SER A 1 87 ? 35.726 -29.689 -47.094 1.00 67.06 87 SER A CA 1
ATOM 587 C C . SER A 1 87 ? 36.184 -28.548 -48.011 1.00 67.06 87 SER A C 1
ATOM 589 O O . SER A 1 87 ? 37.174 -28.704 -48.729 1.00 67.06 87 SER A O 1
ATOM 591 N N . PHE A 1 88 ? 35.495 -27.404 -47.995 1.00 62.75 88 PHE A N 1
ATOM 592 C CA . PHE A 1 88 ? 35.854 -26.226 -48.781 1.00 62.75 88 PHE A CA 1
ATOM 593 C C . PHE A 1 88 ? 37.058 -25.513 -48.161 1.00 62.75 88 PHE A C 1
ATOM 595 O O . PHE A 1 88 ? 38.065 -25.306 -48.838 1.00 62.75 88 PHE A O 1
ATOM 602 N N . ARG A 1 89 ? 37.013 -25.270 -46.845 1.00 62.78 89 ARG A N 1
ATOM 603 C CA . ARG A 1 89 ? 38.120 -24.653 -46.099 1.00 62.78 89 ARG A CA 1
ATOM 604 C C . ARG A 1 89 ? 39.410 -25.469 -46.180 1.00 62.78 89 ARG A C 1
ATOM 606 O O . ARG A 1 89 ? 40.483 -24.899 -46.346 1.00 62.78 89 ARG A O 1
ATOM 613 N N . LEU A 1 90 ? 39.314 -26.800 -46.159 1.00 65.69 90 LEU A N 1
ATOM 614 C CA . LEU A 1 90 ? 40.469 -27.686 -46.313 1.00 65.69 90 LEU A CA 1
ATOM 615 C C . LEU A 1 90 ? 41.097 -27.601 -47.715 1.00 65.69 90 LEU A C 1
ATOM 617 O O . LEU A 1 90 ? 42.320 -27.635 -47.848 1.00 65.69 90 LEU A O 1
ATOM 621 N N . LYS A 1 91 ? 40.282 -27.476 -48.772 1.00 67.31 91 LYS A N 1
ATOM 622 C CA . LYS A 1 91 ? 40.778 -27.303 -50.149 1.00 67.31 91 LYS A CA 1
ATOM 623 C C . LYS A 1 91 ? 41.456 -25.947 -50.342 1.00 67.31 91 LYS A C 1
ATOM 625 O O . LYS A 1 91 ? 42.488 -25.891 -51.008 1.00 67.31 91 LYS A O 1
ATOM 630 N N . GLU A 1 92 ? 40.906 -24.881 -49.765 1.00 68.88 92 GLU A N 1
ATOM 631 C CA . GLU A 1 92 ? 41.525 -23.551 -49.782 1.00 68.88 92 GLU A CA 1
ATOM 632 C C . GLU A 1 92 ? 42.835 -23.523 -48.993 1.00 68.88 92 GLU A C 1
ATOM 634 O O . GLU A 1 92 ? 43.846 -23.069 -49.521 1.00 68.88 92 GLU A O 1
ATOM 639 N N . ALA A 1 93 ? 42.859 -24.098 -47.787 1.00 66.12 93 ALA A N 1
ATOM 640 C CA . ALA A 1 93 ? 44.068 -24.212 -46.972 1.00 66.12 93 ALA A CA 1
ATOM 641 C C . ALA A 1 93 ? 45.168 -25.016 -47.687 1.00 66.12 93 ALA A C 1
ATOM 643 O O . ALA A 1 93 ? 46.329 -24.610 -47.731 1.00 66.12 93 ALA A O 1
ATOM 644 N N . ARG A 1 94 ? 44.791 -26.114 -48.362 1.00 67.25 94 ARG A N 1
ATOM 645 C CA . ARG A 1 94 ? 45.707 -26.887 -49.214 1.00 67.25 94 ARG A CA 1
ATOM 646 C C . ARG A 1 94 ? 46.254 -26.062 -50.381 1.00 67.25 94 ARG A C 1
ATOM 648 O O . ARG A 1 94 ? 47.436 -26.179 -50.683 1.00 67.25 94 ARG A O 1
ATOM 655 N N . LYS A 1 95 ? 45.427 -25.240 -51.040 1.00 69.00 95 LYS A N 1
ATOM 656 C CA . LYS A 1 95 ? 45.880 -24.343 -52.120 1.00 69.00 95 LYS A CA 1
ATOM 657 C C . LYS A 1 95 ? 46.799 -23.236 -51.600 1.00 69.00 95 LYS A C 1
ATOM 659 O O . LYS A 1 95 ? 47.779 -22.913 -52.258 1.00 69.00 95 LYS A O 1
ATOM 664 N N . GLY A 1 96 ? 46.508 -22.693 -50.421 1.00 69.62 96 GLY A N 1
ATOM 665 C CA . GLY A 1 96 ? 47.308 -21.656 -49.769 1.00 69.62 96 GLY A CA 1
ATOM 666 C C . GLY A 1 96 ? 48.558 -22.170 -49.052 1.00 69.62 96 GLY A C 1
ATOM 667 O O . GLY A 1 96 ? 49.278 -21.367 -48.469 1.00 69.62 96 GLY A O 1
ATOM 668 N N . SER A 1 97 ? 48.814 -23.487 -49.060 1.00 64.12 97 SER A N 1
ATOM 669 C CA . SER A 1 97 ? 49.854 -24.141 -48.244 1.00 64.12 97 SER A CA 1
ATOM 670 C C . SER A 1 97 ? 49.809 -23.740 -46.760 1.00 64.12 97 SER A C 1
ATOM 672 O O . SER A 1 97 ? 50.821 -23.801 -46.060 1.00 64.12 97 SER A O 1
ATOM 674 N N . SER A 1 98 ? 48.637 -23.325 -46.269 1.00 59.75 98 SER A N 1
ATOM 675 C CA . SER A 1 98 ? 48.426 -22.944 -44.880 1.00 59.75 98 SER A CA 1
ATOM 676 C C . SER A 1 98 ? 48.008 -24.186 -44.090 1.00 59.75 98 SER A C 1
ATOM 678 O O . SER A 1 98 ? 47.031 -24.853 -44.441 1.00 59.75 98 SER A O 1
ATOM 680 N N . PRO A 1 99 ? 48.747 -24.568 -43.036 1.00 55.41 99 PRO A N 1
ATOM 681 C CA . PRO A 1 99 ? 48.323 -25.672 -42.194 1.00 55.41 99 PRO A CA 1
ATOM 682 C C . PRO A 1 99 ? 47.067 -25.243 -41.418 1.00 55.41 99 PRO A C 1
ATOM 684 O O . PRO A 1 99 ? 47.108 -24.292 -40.644 1.00 55.41 99 PRO A O 1
ATOM 687 N N . PHE A 1 100 ? 45.939 -25.928 -41.647 1.00 58.88 100 PHE A N 1
ATOM 688 C CA . PHE A 1 100 ? 44.658 -25.663 -40.963 1.00 58.88 100 PHE A CA 1
ATOM 689 C C . PHE A 1 100 ? 44.700 -26.027 -39.468 1.00 58.88 100 PHE A C 1
ATOM 691 O O . PHE A 1 100 ? 43.910 -25.537 -38.670 1.00 58.88 100 PHE A O 1
ATOM 698 N N . VAL A 1 101 ? 45.653 -26.879 -39.093 1.00 54.09 101 VAL A N 1
ATOM 699 C CA . VAL A 1 101 ? 46.012 -27.193 -37.713 1.00 54.09 101 VAL A CA 1
ATOM 700 C C . VAL A 1 101 ? 47.485 -26.847 -37.585 1.00 54.09 101 VAL A C 1
ATOM 702 O O . VAL A 1 101 ? 48.293 -27.352 -38.367 1.00 54.09 101 VAL A O 1
ATOM 705 N N . GLU A 1 102 ? 47.842 -25.975 -36.643 1.00 51.72 102 GLU A N 1
ATOM 706 C CA . GLU A 1 102 ? 49.244 -25.754 -36.291 1.00 51.72 102 GLU A CA 1
ATOM 707 C C . GLU A 1 102 ? 49.888 -27.124 -36.039 1.00 51.72 102 GLU A C 1
ATOM 709 O O . GLU A 1 102 ? 49.441 -27.882 -35.176 1.00 51.72 102 GLU A O 1
ATOM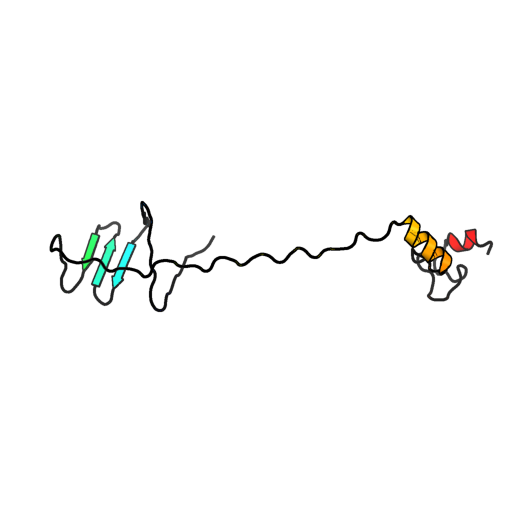 714 N N . LEU A 1 103 ? 50.903 -27.484 -36.831 1.00 55.81 103 LEU A N 1
ATOM 715 C CA . LEU A 1 103 ? 51.691 -28.684 -36.562 1.00 55.81 103 LEU A CA 1
ATOM 716 C C . LEU A 1 103 ? 52.244 -28.528 -35.145 1.00 55.81 103 LEU A C 1
ATOM 718 O O . LEU A 1 103 ? 53.016 -27.601 -34.901 1.00 55.81 103 LEU A O 1
ATOM 722 N N . CYS A 1 104 ? 51.786 -29.388 -34.230 1.00 53.06 104 CYS A N 1
ATOM 723 C CA . CYS A 1 104 ? 52.042 -29.281 -32.797 1.00 53.06 104 CYS A CA 1
ATOM 724 C C . CYS A 1 104 ? 53.523 -28.948 -32.540 1.00 53.06 104 CYS A C 1
ATOM 726 O O . CYS A 1 104 ? 54.410 -29.723 -32.897 1.00 53.06 104 CYS A O 1
ATOM 728 N N . GLN A 1 105 ? 53.772 -27.764 -31.968 1.00 56.59 105 GLN A N 1
ATOM 729 C CA . GLN A 1 105 ? 55.096 -27.250 -31.585 1.00 56.59 105 GLN A CA 1
ATOM 730 C C . GLN A 1 105 ? 56.113 -27.047 -32.728 1.00 56.59 105 GLN A C 1
ATOM 732 O O . GLN A 1 105 ? 57.325 -27.062 -32.493 1.00 56.59 105 GLN A O 1
ATOM 737 N N . LYS A 1 106 ? 55.663 -26.823 -33.969 1.00 60.31 106 LYS A N 1
ATOM 738 C CA . LYS A 1 106 ? 56.547 -26.390 -35.061 1.00 60.31 106 LYS A CA 1
ATOM 739 C C . LYS A 1 106 ? 56.965 -24.921 -34.850 1.00 60.31 106 LYS A C 1
ATOM 741 O O . LYS A 1 106 ? 56.088 -24.058 -34.810 1.00 60.31 106 LYS A O 1
ATOM 746 N N . PRO A 1 107 ? 58.271 -24.593 -34.766 1.00 59.75 107 PRO A N 1
ATOM 747 C CA . PRO A 1 107 ? 58.718 -23.203 -34.676 1.00 59.75 107 PRO A CA 1
ATOM 748 C C . PRO A 1 107 ? 58.226 -22.391 -35.884 1.00 59.75 107 PRO A C 1
ATOM 750 O O . PRO A 1 107 ? 58.215 -22.907 -37.007 1.00 59.75 107 PRO A O 1
ATOM 753 N N . LYS A 1 108 ? 57.838 -21.121 -35.688 1.00 59.94 108 LYS A N 1
ATOM 754 C CA . LYS A 1 108 ? 57.440 -20.234 -36.798 1.00 59.94 108 LYS A CA 1
ATOM 755 C C . LYS A 1 108 ? 58.559 -20.175 -37.845 1.00 59.94 108 LYS A C 1
ATOM 757 O O . LYS A 1 108 ? 59.681 -19.802 -37.528 1.00 59.94 108 LYS A O 1
ATOM 762 N N . GLY A 1 109 ? 58.246 -20.565 -39.083 1.00 62.53 109 GLY A N 1
ATOM 763 C CA . GLY A 1 109 ? 59.208 -20.619 -40.194 1.00 62.53 109 GLY A CA 1
ATOM 764 C C . GLY A 1 109 ? 60.172 -21.815 -40.180 1.00 62.53 109 GLY A C 1
ATOM 765 O O . GLY A 1 109 ? 61.021 -21.906 -41.061 1.00 62.53 109 GLY A O 1
ATOM 766 N N . GLY A 1 110 ? 60.050 -22.735 -39.218 1.00 63.78 110 GLY A N 1
ATOM 767 C CA . GLY A 1 110 ? 60.955 -23.876 -39.080 1.00 63.78 110 GLY A CA 1
ATOM 768 C C . GLY A 1 110 ? 60.595 -25.090 -39.943 1.00 63.78 110 GLY A C 1
ATOM 769 O O . GLY A 1 110 ? 59.526 -25.158 -40.552 1.00 63.78 110 GLY A O 1
ATOM 770 N N . THR A 1 111 ? 61.471 -26.093 -39.983 1.00 68.00 111 THR A N 1
ATOM 771 C CA . THR A 1 111 ? 61.227 -27.397 -40.634 1.00 68.00 111 THR A CA 1
ATOM 772 C C . THR A 1 111 ? 60.917 -28.486 -39.595 1.00 68.00 111 THR A C 1
ATOM 774 O O . THR A 1 111 ? 61.226 -28.308 -38.416 1.00 68.00 111 THR A O 1
ATOM 777 N N . PRO A 1 112 ? 60.323 -29.636 -39.980 1.00 67.31 112 PRO A N 1
ATOM 778 C CA . PRO A 1 112 ? 60.073 -30.753 -39.055 1.00 67.31 112 PRO A CA 1
ATOM 779 C C . PRO A 1 112 ? 61.318 -31.260 -38.300 1.00 67.31 112 PRO A C 1
ATOM 781 O O . PRO A 1 112 ? 61.193 -31.819 -37.211 1.00 67.31 112 PRO A O 1
ATOM 784 N N . ALA A 1 113 ? 62.523 -31.028 -38.833 1.00 66.88 113 ALA A N 1
ATOM 785 C CA . ALA A 1 113 ? 63.781 -31.358 -38.165 1.00 66.88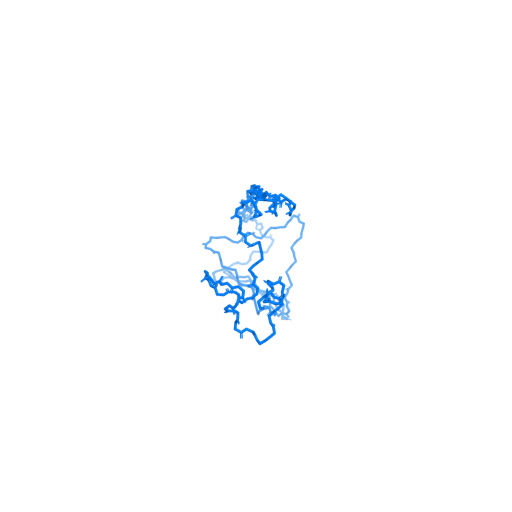 113 ALA A CA 1
ATOM 786 C C . ALA A 1 113 ? 64.010 -30.527 -36.886 1.00 66.88 113 ALA A C 1
ATOM 788 O O . ALA A 1 113 ? 64.530 -31.044 -35.901 1.00 66.88 113 ALA A O 1
ATOM 789 N N . GLN A 1 114 ? 63.545 -29.274 -36.866 1.00 71.62 114 GLN A N 1
ATOM 790 C CA . GLN A 1 114 ? 63.744 -28.306 -35.778 1.00 71.62 114 GLN A CA 1
ATOM 791 C C . GLN A 1 114 ? 62.718 -28.444 -34.640 1.00 71.62 114 GLN A C 1
ATOM 793 O O . GLN A 1 114 ? 62.574 -27.548 -33.811 1.00 71.62 114 GLN A O 1
ATOM 798 N N . CYS A 1 115 ? 61.971 -29.549 -34.604 1.00 73.50 115 CYS A N 1
ATOM 799 C CA . CYS A 1 115 ? 61.012 -29.813 -33.540 1.00 73.50 115 CYS A CA 1
ATOM 800 C C . CYS A 1 115 ? 61.735 -30.101 -32.204 1.00 73.50 115 CYS A C 1
ATOM 802 O O . CYS A 1 115 ? 62.612 -30.971 -32.182 1.00 73.50 115 CYS A O 1
ATOM 804 N N . PRO A 1 116 ? 61.368 -29.422 -31.097 1.00 71.69 116 PRO A N 1
ATOM 805 C CA . PRO A 1 116 ? 62.010 -29.603 -29.791 1.00 71.69 116 PRO A CA 1
ATOM 806 C C . PRO A 1 116 ? 61.577 -30.886 -29.058 1.00 71.69 116 PRO A C 1
ATOM 808 O O . PRO A 1 116 ? 62.179 -31.244 -28.048 1.00 71.69 116 PRO A O 1
ATOM 811 N N . LEU A 1 117 ? 60.548 -31.590 -29.544 1.00 72.62 117 LEU A N 1
ATOM 812 C CA . LEU A 1 117 ? 60.104 -32.864 -28.974 1.00 72.62 117 LEU A CA 1
ATOM 813 C C . LEU A 1 117 ? 61.114 -33.984 -29.261 1.00 72.62 117 LEU A C 1
ATOM 815 O O . LEU A 1 117 ? 61.572 -34.151 -30.393 1.00 72.62 117 LEU A O 1
ATOM 819 N N . ALA A 1 118 ? 61.397 -34.795 -28.238 1.00 70.38 118 ALA A N 1
ATOM 820 C CA . ALA A 1 118 ? 62.280 -35.956 -28.347 1.00 70.38 118 ALA A CA 1
ATOM 821 C C . ALA A 1 118 ? 61.724 -37.036 -29.297 1.00 70.38 118 ALA A C 1
ATOM 823 O O . ALA A 1 118 ? 62.488 -37.626 -30.057 1.00 70.38 118 ALA A O 1
ATOM 824 N N . ASP A 1 119 ? 60.402 -37.246 -29.308 1.00 72.69 119 ASP A N 1
ATOM 825 C CA . ASP A 1 119 ? 59.720 -38.096 -30.288 1.00 72.69 119 ASP A CA 1
ATOM 826 C C . ASP A 1 119 ? 58.761 -37.254 -31.138 1.00 72.69 119 ASP A C 1
ATOM 828 O O . ASP A 1 119 ? 57.651 -36.923 -30.721 1.00 72.69 119 ASP A O 1
ATOM 832 N N . CYS A 1 120 ? 59.221 -36.858 -32.326 1.00 70.44 120 CYS A N 1
ATOM 833 C CA . CYS A 1 120 ? 58.436 -36.066 -33.265 1.00 70.44 120 CYS A CA 1
ATOM 834 C C . CYS A 1 120 ? 57.945 -36.943 -34.434 1.00 70.44 120 CYS A C 1
ATOM 836 O O . CYS A 1 120 ? 58.744 -37.297 -35.310 1.00 70.44 120 CYS A O 1
ATOM 838 N N . PRO A 1 121 ? 56.632 -37.230 -34.536 1.00 68.75 121 PRO A N 1
ATOM 839 C CA . PRO A 1 121 ? 56.071 -38.014 -35.641 1.00 68.75 121 PRO A CA 1
ATOM 840 C C . PRO A 1 121 ? 56.326 -37.390 -37.022 1.00 68.75 121 PRO A C 1
ATOM 842 O O . PRO A 1 121 ? 56.503 -38.099 -38.010 1.00 68.75 121 PRO A O 1
ATOM 845 N N . CYS A 1 122 ? 56.404 -36.056 -37.094 1.00 68.00 122 CYS A N 1
ATOM 846 C CA . CYS A 1 122 ? 56.647 -35.325 -38.340 1.00 68.00 122 CYS A CA 1
ATOM 847 C C . CYS A 1 122 ? 58.081 -35.499 -38.858 1.00 68.00 122 CYS A C 1
ATOM 849 O O . CYS A 1 122 ? 58.297 -35.450 -40.069 1.00 68.00 122 CYS A O 1
ATOM 851 N N . ARG A 1 123 ? 59.052 -35.711 -37.957 1.00 69.31 123 ARG A N 1
ATOM 852 C CA . ARG A 1 123 ? 60.444 -36.014 -38.315 1.00 69.31 123 ARG A CA 1
ATOM 853 C C . ARG A 1 123 ? 60.513 -37.387 -38.992 1.00 69.31 123 ARG A C 1
ATOM 855 O O . ARG A 1 123 ? 60.906 -37.473 -40.150 1.00 69.31 123 ARG A O 1
ATOM 862 N N . LYS A 1 124 ? 59.934 -38.406 -38.343 1.00 66.88 124 LYS A N 1
ATOM 863 C CA . LYS A 1 124 ? 59.821 -39.782 -38.866 1.00 66.88 124 LYS A CA 1
ATOM 864 C C . LYS A 1 124 ? 59.134 -39.849 -40.238 1.00 66.88 124 LYS A C 1
ATOM 866 O O . LYS A 1 124 ? 59.597 -40.564 -41.118 1.00 66.88 124 LYS A O 1
ATOM 871 N N . ALA A 1 125 ? 58.059 -39.085 -40.440 1.00 60.19 125 ALA A N 1
ATOM 872 C CA . ALA A 1 125 ? 57.331 -39.051 -41.713 1.00 60.19 125 ALA A CA 1
ATOM 873 C C . ALA A 1 125 ? 58.084 -38.328 -42.849 1.00 60.19 125 ALA A C 1
ATOM 875 O O . ALA A 1 125 ? 57.782 -38.556 -44.016 1.00 60.19 125 ALA A O 1
ATOM 876 N N . SER A 1 126 ? 59.054 -37.466 -42.521 1.00 61.34 126 SER A N 1
ATOM 877 C CA . SER A 1 126 ? 59.831 -36.694 -43.504 1.00 61.34 126 SER A CA 1
ATOM 878 C C . SER A 1 126 ? 61.098 -37.418 -43.980 1.00 61.34 126 SER A C 1
ATOM 880 O O . SER A 1 126 ? 61.810 -36.878 -44.822 1.00 61.34 126 SER A O 1
ATOM 882 N N . GLY A 1 127 ? 61.391 -38.616 -43.456 1.00 56.38 127 GLY A N 1
ATOM 883 C CA . GLY A 1 127 ? 62.572 -39.405 -43.833 1.00 56.38 127 GLY A CA 1
ATOM 884 C C . GLY A 1 127 ? 63.911 -38.834 -43.349 1.00 56.38 127 GLY A C 1
ATOM 885 O O . GLY A 1 127 ? 64.946 -39.196 -43.906 1.00 56.38 127 GLY A O 1
ATOM 886 N N . VAL A 1 128 ? 63.883 -37.943 -42.348 1.00 48.00 128 VAL A N 1
ATOM 887 C CA . VAL A 1 128 ? 65.054 -37.331 -41.688 1.00 48.00 128 VAL A CA 1
ATOM 888 C C . VAL A 1 128 ? 65.173 -37.852 -40.266 1.00 48.00 128 VAL A C 1
ATOM 890 O O . VAL A 1 128 ? 64.117 -37.953 -39.603 1.00 48.00 128 VAL A O 1
#

Foldseek 3Di:
DDPDDDDDDPPDDDDDDPPDDDDDDPAKDWDDDDQWIWIQGPVGIDGDDPDDDDPNDDDDDDDPDDDDDDDDDDDDPDDDDDPDDPVVVVVVCVVVVNDPDPQPQAPVVHDQVPRPDPDRVRVVVVVD